Protein AF-A0A3D5UZM5-F1 (afdb_monomer)

Sequence (62 aa):
TTHGFRGSFSILDDGGFRANSGLEQQKGRFRYDFDAPDTRIAATLTAINTNQETAGYASSYT

Mean predicted aligned error: 7.06 Å

Radius of gyration: 20.64 Å; Cα contacts (8 Å, |Δi|>4): 116; chains: 1; bounding box: 38×18×66 Å

Solvent-accessible surface area (backbone atoms only — not comparable to full-atom values): 3790 Å² total; per-residue (Å²): 119,52,78,47,76,47,79,50,74,52,77,47,80,40,74,50,96,45,81,70,20,27,40,41,35,44,39,42,36,41,35,43,40,39,43,43,101,92,47,76,49,80,49,75,52,74,50,77,50,76,50,77,45,73,51,75,79,82,77,76,88,128

Secondary structure (DSSP, 8-state):
-EEEEEEEEEEEEE--SSTT-EEEEEEEEEEEEEEETTEEEEEEEEEEEEEEE-PPPPP---

pLDDT: mean 89.28, std 13.03, range [47.22, 98.62]

Nearest PDB structures (foldseek):
  8uej-assembly1_IN  TM=6.266E-01  e=1.299E-01  Caulobacter phage phiCb5
  6yft-assembly1_AA  TM=6.507E-01  e=2.594E-01  Wenzhou levi-like virus 1
  9hau-assembly1_AA  TM=6.187E-01  e=4.210E-01  Leviviridae sp.
  8jyw-assembly1_A  TM=4.133E-01  e=5.552E-01  Trichoplax adhaerens
  6yf9-assembly1_AA  TM=4.375E-01  e=1.462E+00  Leviviridae sp.

Foldseek 3Di:
DDKDKDKDWDWDWFCDPDHQWTKTKIKIKMWIWDDDPPDTDIDMDIDMDMDTTDDDDDPDDD

Structure (mmCIF, N/CA/C/O backbone):
data_AF-A0A3D5UZM5-F1
#
_entry.id   AF-A0A3D5UZM5-F1
#
loop_
_atom_site.group_PDB
_atom_site.id
_atom_site.type_symbol
_atom_site.label_atom_id
_atom_site.label_alt_id
_atom_site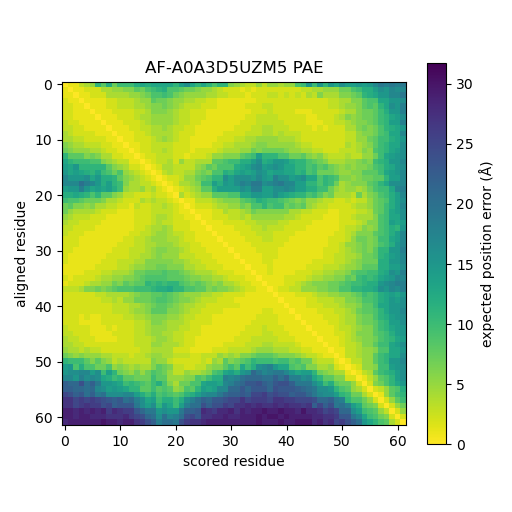.label_comp_id
_atom_site.label_asym_id
_atom_site.label_entity_id
_atom_site.label_seq_id
_atom_site.pdbx_PDB_ins_code
_atom_site.Cartn_x
_atom_site.Cartn_y
_atom_site.Cartn_z
_atom_site.occupancy
_atom_site.B_iso_or_equiv
_atom_site.auth_seq_id
_atom_site.auth_comp_id
_atom_site.auth_asym_id
_atom_site.auth_atom_id
_atom_site.pdbx_PDB_model_num
ATOM 1 N N . THR A 1 1 ? -12.985 3.979 23.573 1.00 90.00 1 THR A N 1
ATOM 2 C CA . THR A 1 1 ? -12.863 3.465 22.196 1.00 90.00 1 THR A CA 1
ATOM 3 C C . THR A 1 1 ? -11.829 4.303 21.478 1.00 90.00 1 THR A C 1
ATOM 5 O O . THR A 1 1 ? -11.730 5.490 21.772 1.00 90.00 1 THR A O 1
ATOM 8 N N . THR A 1 2 ? -11.042 3.708 20.586 1.00 97.00 2 THR A N 1
ATOM 9 C CA . THR A 1 2 ? -9.942 4.388 19.885 1.00 97.00 2 THR A CA 1
ATOM 10 C C . THR A 1 2 ? -10.020 4.095 18.393 1.00 97.00 2 THR A C 1
ATOM 12 O O . THR A 1 2 ? -10.289 2.961 18.000 1.00 97.00 2 THR A O 1
ATOM 15 N N . HIS A 1 3 ? -9.768 5.117 17.572 1.00 97.50 3 HIS A N 1
ATOM 16 C CA . HIS A 1 3 ? -9.722 5.020 16.114 1.00 97.50 3 HIS A CA 1
ATOM 17 C C . HIS A 1 3 ? -8.359 5.490 15.606 1.00 97.50 3 HIS A C 1
ATOM 19 O O . HIS A 1 3 ? -7.818 6.481 16.098 1.00 97.50 3 HIS A O 1
ATOM 25 N N . GLY A 1 4 ? -7.825 4.808 14.599 1.00 98.19 4 GLY A N 1
ATOM 26 C CA . GLY A 1 4 ? -6.608 5.195 13.897 1.00 98.19 4 GLY A CA 1
ATOM 27 C C . GLY A 1 4 ? -6.756 4.973 12.399 1.00 98.19 4 GLY A C 1
ATOM 28 O O . GLY A 1 4 ? -7.349 3.988 11.963 1.00 98.19 4 GLY A O 1
ATOM 29 N N . PHE A 1 5 ? -6.210 5.882 11.596 1.00 97.94 5 PHE A N 1
ATOM 30 C CA . PHE A 1 5 ? -6.093 5.683 10.157 1.00 97.94 5 PHE A CA 1
ATOM 31 C C . PHE A 1 5 ? -4.686 6.025 9.679 1.00 97.94 5 PHE A C 1
ATOM 33 O O . PHE A 1 5 ? -4.010 6.888 10.239 1.00 97.94 5 PHE A O 1
ATOM 40 N N . ARG A 1 6 ? -4.239 5.346 8.623 1.00 98.25 6 ARG A N 1
ATOM 41 C CA . ARG A 1 6 ? -2.979 5.656 7.945 1.00 98.25 6 ARG A CA 1
ATOM 42 C C . ARG A 1 6 ? -3.132 5.503 6.442 1.00 98.25 6 ARG A C 1
ATOM 44 O O . ARG A 1 6 ? -3.452 4.419 5.960 1.00 98.25 6 ARG A O 1
ATOM 51 N N . GLY A 1 7 ? -2.834 6.575 5.719 1.00 98.19 7 GLY A N 1
ATOM 52 C CA . GLY A 1 7 ? -2.631 6.558 4.275 1.00 98.19 7 GLY A CA 1
ATOM 53 C C . GLY A 1 7 ? -1.143 6.571 3.933 1.00 98.19 7 GLY A C 1
ATOM 54 O O . GLY A 1 7 ? -0.348 7.204 4.626 1.00 98.19 7 GLY A O 1
ATOM 55 N N . SER A 1 8 ? -0.759 5.880 2.867 1.00 98.44 8 SER A N 1
ATOM 56 C CA . SER A 1 8 ? 0.546 6.044 2.227 1.00 98.44 8 SER A CA 1
ATOM 57 C C . SER A 1 8 ? 0.406 5.900 0.721 1.00 98.44 8 SER A C 1
ATOM 59 O O . SER A 1 8 ? -0.316 5.019 0.252 1.00 98.44 8 SER A O 1
ATOM 61 N N . PHE A 1 9 ? 1.132 6.728 -0.016 1.00 97.50 9 PHE A N 1
ATOM 62 C CA . PHE A 1 9 ? 1.185 6.698 -1.468 1.00 97.50 9 PHE A CA 1
ATOM 63 C C . PHE A 1 9 ? 2.646 6.717 -1.914 1.00 97.50 9 PHE A C 1
ATOM 65 O O . PHE A 1 9 ? 3.464 7.409 -1.308 1.00 97.50 9 PHE A O 1
ATOM 72 N N . SER A 1 10 ? 2.974 5.934 -2.935 1.00 97.56 10 SER A N 1
ATOM 73 C CA . SER A 1 10 ? 4.309 5.878 -3.527 1.00 97.56 10 SER A CA 1
ATOM 74 C C . SER A 1 10 ? 4.212 5.734 -5.038 1.00 97.56 10 SER A C 1
ATOM 76 O O . SER A 1 10 ? 3.378 4.969 -5.529 1.00 97.56 10 SER A O 1
ATOM 78 N N . ILE A 1 11 ? 5.105 6.425 -5.739 1.00 95.81 11 ILE A N 1
ATOM 79 C CA . ILE A 1 11 ? 5.322 6.291 -7.178 1.00 95.81 11 ILE A CA 1
ATOM 80 C C . ILE A 1 11 ? 6.708 5.677 -7.378 1.00 95.81 11 ILE A C 1
ATOM 82 O O . ILE A 1 11 ? 7.644 6.021 -6.654 1.00 95.81 11 ILE A O 1
ATOM 86 N N . LEU A 1 12 ? 6.813 4.763 -8.333 1.00 95.06 12 LEU A N 1
ATOM 87 C CA . LEU A 1 12 ? 8.059 4.203 -8.832 1.00 95.06 12 LEU A CA 1
ATOM 88 C C . LEU A 1 12 ? 8.107 4.427 -10.341 1.00 95.06 12 LEU A C 1
ATOM 90 O O . LEU A 1 12 ? 7.133 4.126 -11.027 1.00 95.06 12 LEU A O 1
ATOM 94 N N . ASP A 1 13 ? 9.240 4.927 -10.814 1.00 93.19 13 ASP A N 1
ATOM 95 C CA . ASP A 1 13 ? 9.581 5.054 -12.226 1.00 93.19 13 ASP A CA 1
ATOM 96 C C . ASP A 1 13 ? 11.007 4.514 -12.396 1.00 93.19 13 ASP A C 1
ATOM 98 O O . ASP A 1 13 ? 11.950 5.011 -11.772 1.00 93.19 13 ASP A O 1
ATOM 102 N N . ASP A 1 14 ? 11.128 3.431 -13.157 1.00 90.06 14 ASP A N 1
ATOM 103 C CA . ASP A 1 14 ? 12.378 2.788 -13.544 1.00 90.06 14 ASP A CA 1
ATOM 104 C C . ASP A 1 14 ? 12.405 2.646 -15.069 1.00 90.06 14 ASP A C 1
ATOM 106 O O . ASP A 1 14 ? 11.686 1.824 -15.638 1.00 90.06 14 ASP A O 1
ATOM 110 N N . GLY A 1 15 ? 13.270 3.426 -15.722 1.00 85.19 15 GLY A N 1
ATOM 111 C CA . GLY A 1 15 ? 13.457 3.421 -17.177 1.00 85.19 15 GLY A CA 1
ATOM 112 C C . GLY A 1 15 ? 14.168 2.182 -17.732 1.00 85.19 15 GLY A C 1
ATOM 113 O O . GLY A 1 15 ? 14.441 2.132 -18.930 1.00 85.19 15 GLY A O 1
ATOM 114 N N . GLY A 1 16 ? 14.498 1.207 -16.878 1.00 84.06 16 GLY A N 1
ATOM 115 C CA . GLY A 1 16 ? 15.083 -0.067 -17.268 1.00 84.06 16 GLY A CA 1
ATOM 116 C C . GLY A 1 16 ? 16.539 0.025 -17.743 1.00 84.06 16 GLY A C 1
ATOM 117 O O . GLY A 1 16 ? 17.069 1.072 -18.105 1.00 84.06 16 GLY A O 1
ATOM 118 N N . PHE A 1 17 ? 17.233 -1.118 -17.748 1.00 80.44 17 PHE A N 1
ATOM 119 C CA . PHE A 1 17 ? 18.613 -1.206 -18.254 1.00 80.44 17 PHE A CA 1
ATOM 120 C C . PHE A 1 17 ? 18.684 -1.249 -19.793 1.00 80.44 17 PHE A C 1
ATOM 122 O O . PHE A 1 17 ? 19.692 -0.863 -20.385 1.00 80.44 17 PHE A O 1
ATOM 129 N N . ARG A 1 18 ? 17.636 -1.754 -20.458 1.00 78.88 18 ARG A N 1
ATOM 130 C CA . ARG A 1 18 ? 17.541 -1.848 -21.925 1.00 78.88 18 ARG A CA 1
ATOM 131 C C . ARG A 1 18 ? 16.546 -0.822 -22.457 1.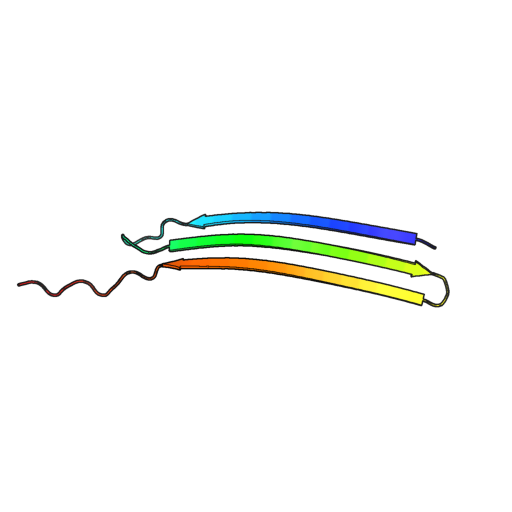00 78.88 18 ARG A C 1
ATOM 133 O O . ARG A 1 18 ? 15.543 -0.548 -21.807 1.00 78.88 18 ARG A O 1
ATOM 140 N N . ALA A 1 19 ? 16.779 -0.325 -23.671 1.00 74.31 19 ALA A N 1
ATOM 141 C CA . ALA A 1 19 ? 15.786 0.489 -24.369 1.00 74.31 19 ALA A CA 1
ATOM 142 C C . ALA A 1 19 ? 14.448 -0.269 -24.478 1.00 74.31 19 ALA A C 1
ATOM 144 O O . ALA A 1 19 ? 14.447 -1.469 -24.770 1.00 74.31 19 ALA A O 1
ATOM 145 N N . ASN A 1 20 ? 13.336 0.439 -24.258 1.00 74.06 20 ASN A N 1
ATOM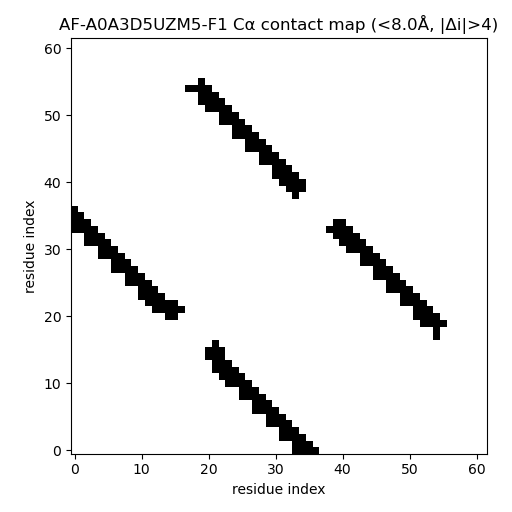 146 C CA . ASN A 1 20 ? 11.974 -0.115 -24.236 1.00 74.06 20 ASN A CA 1
ATOM 147 C C . ASN A 1 20 ? 11.798 -1.241 -23.195 1.00 74.06 20 ASN A C 1
ATOM 149 O O . ASN A 1 20 ? 11.182 -2.276 -23.460 1.00 74.06 20 ASN A O 1
ATOM 153 N N . SER A 1 21 ? 12.416 -1.076 -22.026 1.00 82.75 21 SER A N 1
ATOM 154 C CA . SER A 1 21 ? 12.107 -1.843 -20.820 1.00 82.75 21 SER A CA 1
ATOM 155 C C . SER A 1 21 ? 11.893 -0.885 -19.664 1.00 82.75 21 SER A C 1
ATOM 157 O O . SER A 1 21 ? 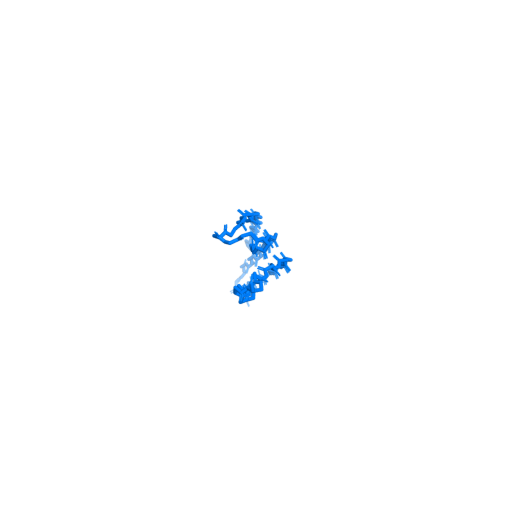12.399 0.229 -19.708 1.00 82.75 21 SER A O 1
ATOM 159 N N . GLY A 1 22 ? 11.185 -1.317 -18.629 1.00 87.75 22 GLY A N 1
ATOM 160 C CA . GLY A 1 22 ? 10.998 -0.485 -17.451 1.00 87.75 22 GLY A CA 1
ATOM 161 C C . GLY A 1 22 ? 9.771 -0.853 -16.637 1.00 87.75 22 GLY A C 1
ATOM 162 O O . GLY A 1 22 ? 9.019 -1.774 -16.975 1.00 87.75 22 GLY A O 1
ATOM 163 N N . LEU A 1 23 ? 9.590 -0.124 -15.543 1.00 91.94 23 LEU A N 1
ATOM 164 C CA . LEU A 1 23 ? 8.495 -0.279 -14.600 1.00 91.94 23 LEU A CA 1
ATOM 165 C C . LEU A 1 23 ? 8.014 1.098 -14.144 1.00 91.94 23 LEU A C 1
ATOM 167 O O . LEU A 1 23 ? 8.747 1.828 -13.482 1.00 91.94 23 LEU A O 1
ATOM 171 N N . GLU A 1 24 ? 6.745 1.392 -14.400 1.00 94.25 24 GLU A N 1
ATOM 172 C CA . GLU A 1 24 ? 6.024 2.480 -13.748 1.00 94.25 24 GLU A CA 1
ATOM 173 C C . GLU A 1 24 ? 5.000 1.875 -12.781 1.00 94.25 24 GLU A C 1
ATOM 175 O O . GLU A 1 24 ? 4.221 0.985 -13.139 1.00 94.25 24 GLU A O 1
ATOM 180 N N . GLN A 1 25 ? 4.984 2.333 -11.531 1.00 96.75 25 GLN A N 1
ATOM 181 C CA . GLN A 1 25 ? 4.017 1.869 -10.542 1.00 96.75 25 GLN A CA 1
ATOM 182 C C . GLN A 1 25 ? 3.503 3.007 -9.671 1.00 96.75 25 GLN A C 1
ATOM 184 O O . GLN A 1 25 ? 4.260 3.784 -9.098 1.00 96.75 25 GLN A O 1
ATOM 189 N N . GLN A 1 26 ? 2.189 3.019 -9.477 1.00 97.69 26 GLN A N 1
ATOM 190 C CA . GLN A 1 26 ? 1.497 3.866 -8.518 1.00 97.69 26 GLN A CA 1
ATOM 191 C C . GLN A 1 26 ? 0.858 2.962 -7.470 1.00 97.69 26 GLN A C 1
ATOM 193 O O . GLN A 1 26 ? 0.046 2.085 -7.779 1.00 97.69 26 GLN A O 1
ATOM 198 N N . LYS A 1 27 ? 1.228 3.156 -6.207 1.00 98.25 27 LYS A N 1
ATOM 199 C CA . LYS A 1 27 ? 0.766 2.320 -5.100 1.00 98.25 27 LYS A CA 1
ATOM 200 C C . LYS A 1 27 ? 0.164 3.179 -4.006 1.00 98.25 27 LYS A C 1
ATOM 202 O O . LYS A 1 27 ? 0.841 4.000 -3.394 1.00 98.25 27 LYS A O 1
ATOM 207 N N . GLY A 1 28 ? -1.108 2.932 -3.723 1.00 98.38 28 GLY A N 1
ATOM 208 C CA . GLY A 1 28 ? -1.835 3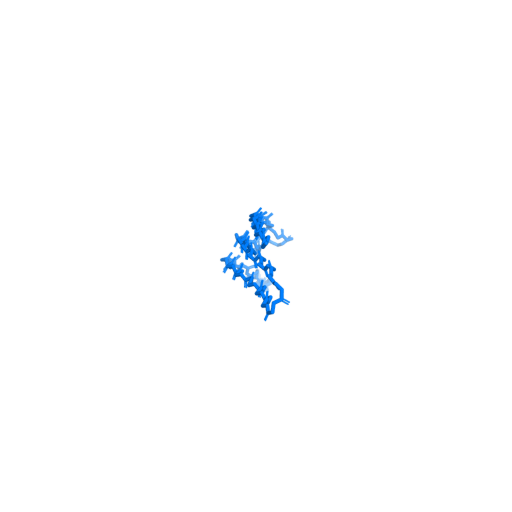.497 -2.596 1.00 98.38 28 GLY A CA 1
ATOM 209 C C . GLY A 1 28 ? -2.099 2.434 -1.536 1.00 98.38 28 GLY A C 1
ATOM 210 O O . GLY A 1 28 ? -2.437 1.291 -1.843 1.00 98.38 28 GLY A O 1
ATOM 211 N N . ARG A 1 29 ? -1.974 2.805 -0.265 1.00 98.50 29 ARG A N 1
ATOM 212 C CA . ARG A 1 29 ? -2.374 1.969 0.867 1.00 98.50 29 ARG A CA 1
ATOM 213 C C . ARG A 1 29 ? -3.129 2.804 1.882 1.00 98.50 29 ARG A C 1
ATOM 215 O O . ARG A 1 29 ? -2.682 3.881 2.263 1.00 98.50 29 ARG A O 1
ATOM 222 N N . PHE A 1 30 ? -4.238 2.259 2.354 1.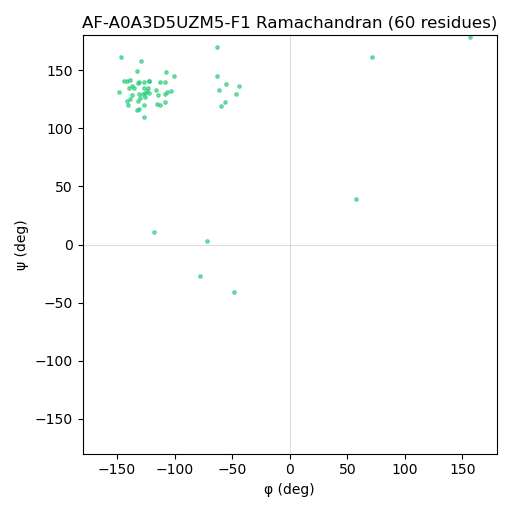00 98.62 30 PHE A N 1
ATOM 223 C CA . PHE A 1 30 ? -5.052 2.820 3.416 1.00 98.62 30 PHE A CA 1
ATOM 224 C C . PHE A 1 30 ? -5.251 1.770 4.506 1.00 98.62 30 PHE A C 1
ATOM 226 O O . PHE A 1 30 ? -5.529 0.607 4.215 1.00 98.62 30 PHE A O 1
ATOM 233 N N . ARG A 1 31 ? -5.095 2.167 5.764 1.00 98.38 31 ARG A N 1
ATOM 234 C CA . ARG A 1 31 ? -5.325 1.333 6.940 1.00 98.38 31 ARG A CA 1
ATOM 235 C C . ARG A 1 31 ? -6.291 2.032 7.882 1.00 98.38 31 ARG A C 1
ATOM 237 O O . ARG A 1 31 ? -6.149 3.231 8.105 1.00 98.38 31 ARG A O 1
ATOM 244 N N . TYR A 1 32 ? -7.199 1.254 8.456 1.00 98.50 32 TYR A N 1
ATOM 245 C CA . TYR A 1 32 ? -8.097 1.650 9.531 1.00 98.50 32 TYR A CA 1
ATOM 246 C C . TYR A 1 32 ? -7.961 0.666 10.698 1.00 98.50 32 TYR A C 1
ATOM 248 O O . TYR A 1 32 ? -8.012 -0.548 10.491 1.00 98.50 32 TYR A O 1
ATOM 256 N N . ASP A 1 33 ? -7.784 1.196 11.903 1.00 98.50 33 ASP A N 1
ATOM 257 C CA . ASP A 1 33 ? -7.734 0.466 13.166 1.00 98.50 33 ASP A CA 1
ATOM 258 C C . ASP A 1 33 ? -8.810 1.012 14.109 1.00 98.50 33 ASP A C 1
ATOM 260 O O . ASP A 1 33 ? -8.963 2.226 14.268 1.00 98.50 33 ASP A O 1
ATOM 264 N N . PHE A 1 34 ? -9.536 0.110 14.757 1.00 98.38 34 PHE A N 1
ATOM 265 C CA . PHE A 1 34 ? -10.537 0.419 15.769 1.00 98.38 34 PHE A CA 1
ATOM 266 C C . PHE A 1 34 ? -10.410 -0.540 16.947 1.00 98.38 34 PHE A C 1
ATOM 268 O O . PHE A 1 34 ? -10.264 -1.750 16.754 1.00 98.38 34 PHE A O 1
ATOM 275 N N . ASP A 1 35 ? -10.492 0.013 18.154 1.00 98.44 35 ASP A N 1
ATOM 276 C CA . ASP A 1 35 ? -10.370 -0.725 19.409 1.00 98.44 35 ASP A CA 1
ATOM 277 C C . ASP A 1 35 ? -11.432 -0.263 20.430 1.00 98.44 35 ASP A C 1
ATOM 279 O O . ASP A 1 35 ? -11.627 0.937 20.680 1.00 98.44 35 ASP A O 1
ATOM 283 N N . ALA A 1 36 ? -12.153 -1.228 20.991 1.00 97.88 36 ALA A N 1
ATOM 284 C CA . ALA A 1 36 ? -13.202 -1.093 21.993 1.00 97.88 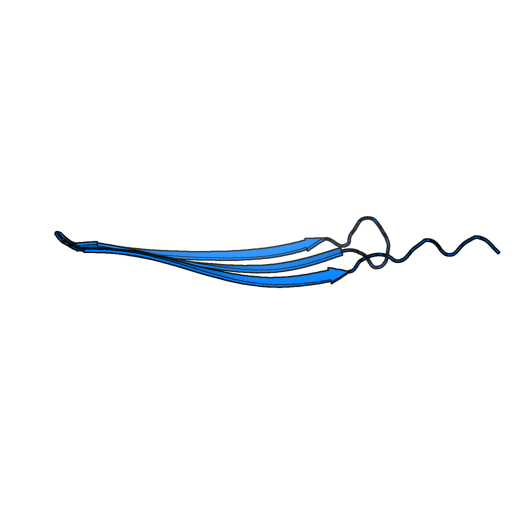36 ALA A CA 1
ATOM 285 C C . ALA A 1 36 ? -13.170 -2.319 22.932 1.00 97.88 36 ALA A C 1
ATOM 287 O O . ALA A 1 36 ? -12.624 -3.348 22.540 1.00 97.88 36 ALA A O 1
ATOM 288 N N . PRO A 1 37 ? -13.779 -2.251 24.135 1.00 97.69 37 PRO A N 1
ATOM 289 C CA . PRO A 1 37 ? -13.653 -3.299 25.157 1.00 97.69 37 PRO A CA 1
ATOM 290 C C . PRO A 1 37 ? -13.886 -4.738 24.664 1.00 97.69 37 PRO A C 1
ATOM 292 O O . PRO A 1 37 ? -13.103 -5.617 25.003 1.00 97.69 37 PRO A O 1
ATOM 295 N N . ASP A 1 38 ? -14.888 -4.952 23.803 1.00 97.62 38 ASP A N 1
ATOM 296 C CA . ASP A 1 38 ? -15.253 -6.277 23.275 1.00 97.62 38 ASP A CA 1
ATOM 297 C C . ASP A 1 38 ? -15.097 -6.383 21.747 1.00 97.62 38 ASP A C 1
ATOM 299 O O . ASP A 1 38 ? -15.609 -7.305 21.112 1.00 9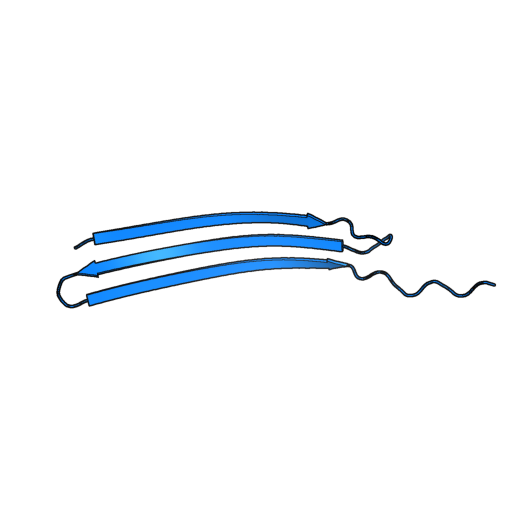7.62 38 ASP A O 1
ATOM 303 N N . THR A 1 39 ? -14.470 -5.401 21.092 1.00 97.62 39 THR A N 1
ATOM 304 C CA . THR A 1 39 ? -14.394 -5.368 19.623 1.00 97.62 39 THR A CA 1
ATOM 305 C C . THR A 1 39 ? -13.115 -4.718 19.139 1.00 97.62 39 THR A C 1
ATOM 307 O O . THR A 1 39 ? -12.786 -3.593 19.504 1.00 97.62 39 THR A O 1
ATOM 310 N N . ARG A 1 40 ? -12.445 -5.400 18.210 1.00 97.75 40 ARG A N 1
ATOM 311 C CA . ARG A 1 40 ? -11.286 -4.874 17.498 1.00 97.75 40 ARG A CA 1
ATOM 312 C C . ARG A 1 40 ? -11.454 -5.085 16.001 1.00 97.75 40 ARG A C 1
ATOM 314 O O . ARG A 1 40 ? -11.728 -6.199 15.561 1.00 97.75 40 ARG A O 1
ATOM 321 N N . ILE A 1 41 ? -11.267 -4.025 15.219 1.00 97.62 41 ILE A N 1
ATOM 322 C CA . ILE A 1 41 ? -11.307 -4.069 13.752 1.00 97.62 41 ILE A CA 1
ATOM 323 C C . ILE A 1 41 ? -9.968 -3.555 13.230 1.00 97.62 41 ILE A C 1
ATOM 325 O O . ILE A 1 41 ? -9.513 -2.483 13.619 1.00 97.62 41 ILE A O 1
ATOM 329 N N . ALA A 1 42 ? -9.352 -4.307 12.323 1.00 97.94 42 ALA A N 1
ATOM 330 C CA . ALA A 1 42 ? -8.189 -3.863 11.567 1.00 97.94 42 ALA A CA 1
ATOM 331 C C . ALA A 1 42 ? -8.432 -4.148 10.084 1.00 97.94 42 ALA A C 1
A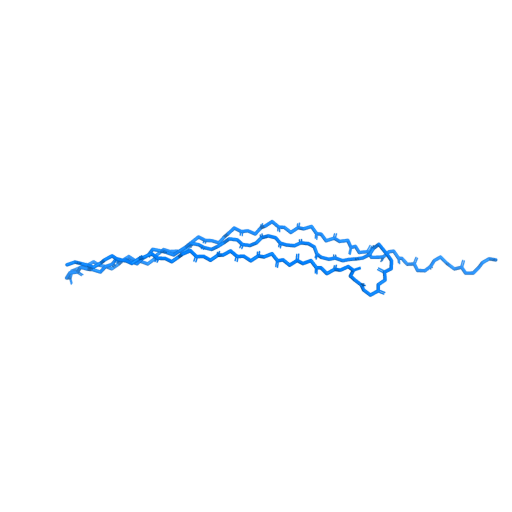TOM 333 O O . ALA A 1 42 ? -8.554 -5.302 9.678 1.00 97.94 42 ALA A O 1
ATOM 334 N N . ALA A 1 43 ? -8.498 -3.094 9.276 1.00 98.19 43 ALA A N 1
ATOM 335 C CA . ALA A 1 43 ? -8.720 -3.180 7.840 1.00 98.19 43 ALA A CA 1
ATOM 336 C C . ALA A 1 43 ? -7.568 -2.511 7.093 1.00 98.19 43 ALA A C 1
ATOM 338 O O . ALA A 1 43 ? -7.038 -1.477 7.501 1.00 98.19 43 ALA A O 1
ATOM 339 N N . THR A 1 44 ? -7.142 -3.108 5.985 1.00 98.50 44 THR A N 1
ATOM 340 C CA . THR A 1 44 ? -6.138 -2.515 5.104 1.00 98.50 44 THR A CA 1
ATOM 341 C C . THR A 1 44 ? -6.547 -2.733 3.659 1.00 98.50 44 THR A C 1
ATOM 343 O O . THR A 1 44 ? -6.730 -3.867 3.232 1.00 98.50 44 THR A O 1
ATOM 346 N N . LEU A 1 45 ? -6.625 -1.641 2.907 1.00 98.50 45 LEU A N 1
ATOM 347 C CA . LEU A 1 45 ? -6.809 -1.631 1.465 1.00 98.50 45 LEU A CA 1
ATOM 348 C C . LEU A 1 45 ? -5.484 -1.239 0.810 1.00 98.50 45 LEU A C 1
ATOM 350 O O . LEU A 1 45 ? -4.843 -0.273 1.220 1.00 98.50 45 LEU A O 1
ATOM 354 N N . THR A 1 46 ? -5.049 -1.995 -0.194 1.00 98.38 46 THR A N 1
ATOM 355 C CA . THR A 1 46 ? -3.902 -1.635 -1.037 1.00 98.38 46 THR A CA 1
ATOM 356 C C . THR A 1 46 ? -4.354 -1.673 -2.488 1.00 98.38 46 THR A C 1
ATOM 358 O O . THR A 1 46 ? -4.911 -2.675 -2.924 1.00 98.38 46 THR A O 1
ATOM 361 N N . ALA A 1 47 ? -4.119 -0.583 -3.210 1.00 97.88 47 ALA A N 1
ATOM 362 C CA . ALA A 1 47 ? -4.378 -0.460 -4.635 1.00 97.88 47 ALA A CA 1
ATOM 363 C C . ALA A 1 47 ? -3.043 -0.243 -5.349 1.00 97.88 47 ALA A C 1
ATOM 365 O O . ALA A 1 47 ? -2.220 0.560 -4.901 1.00 97.88 47 ALA A O 1
ATOM 366 N N . ILE A 1 48 ? -2.819 -0.989 -6.426 1.00 97.00 48 ILE A N 1
ATOM 367 C CA . ILE A 1 48 ? -1.586 -0.940 -7.208 1.00 97.00 48 ILE A CA 1
ATOM 368 C C . ILE A 1 48 ? -1.987 -0.828 -8.673 1.00 97.00 48 ILE A C 1
ATOM 370 O O . ILE A 1 48 ? -2.730 -1.671 -9.172 1.00 97.00 48 ILE A O 1
ATOM 374 N N . ASN A 1 49 ? -1.496 0.212 -9.333 1.00 94.88 49 ASN A N 1
ATOM 375 C CA . ASN A 1 49 ? -1.499 0.334 -10.780 1.00 94.88 49 ASN A CA 1
ATOM 376 C C . ASN A 1 49 ? -0.051 0.169 -11.252 1.00 94.88 49 ASN A C 1
ATOM 378 O O . ASN A 1 49 ? 0.823 0.891 -10.775 1.00 94.88 49 ASN A O 1
ATOM 382 N N . THR A 1 50 ? 0.192 -0.805 -12.126 1.00 92.56 50 THR A N 1
ATOM 383 C CA . THR A 1 50 ? 1.520 -1.131 -12.651 1.00 92.56 50 THR A CA 1
ATOM 384 C C . THR A 1 50 ? 1.462 -1.144 -14.169 1.00 92.56 50 THR A C 1
ATOM 386 O O . THR A 1 50 ? 0.632 -1.851 -14.743 1.00 92.56 50 THR A O 1
ATOM 389 N N . ASN A 1 51 ? 2.391 -0.433 -14.798 1.00 87.06 51 ASN A N 1
ATOM 390 C CA . ASN A 1 51 ? 2.729 -0.576 -16.204 1.00 87.06 51 ASN A CA 1
ATOM 391 C C . ASN A 1 51 ? 4.164 -1.113 -16.312 1.00 87.06 51 ASN A C 1
ATOM 393 O O . ASN A 1 51 ? 5.072 -0.579 -15.677 1.00 87.06 51 ASN A O 1
ATOM 397 N N . GLN A 1 52 ? 4.369 -2.183 -17.078 1.00 83.94 52 GLN A N 1
ATOM 398 C CA . GLN A 1 52 ? 5.680 -2.813 -17.233 1.00 83.94 52 GLN A CA 1
ATOM 399 C C . GLN A 1 52 ? 5.998 -3.022 -18.712 1.00 83.94 52 GLN A C 1
ATOM 401 O O . GLN A 1 52 ? 5.252 -3.693 -19.428 1.00 83.94 52 GLN A O 1
ATOM 406 N N . GLU A 1 53 ? 7.157 -2.524 -19.133 1.00 79.88 53 GLU A N 1
ATOM 407 C CA . GLU A 1 53 ? 7.712 -2.752 -20.463 1.00 79.88 53 GLU A CA 1
ATOM 408 C C . GLU A 1 53 ? 8.829 -3.801 -20.389 1.00 79.88 53 GLU A C 1
ATOM 410 O O . GLU A 1 53 ? 9.719 -3.741 -19.538 1.00 79.88 53 GLU A O 1
ATOM 415 N N . THR A 1 54 ? 8.794 -4.791 -21.283 1.00 77.25 54 THR A N 1
ATOM 416 C CA . THR A 1 54 ? 9.843 -5.817 -21.396 1.00 77.25 54 THR A CA 1
ATOM 417 C C . THR A 1 54 ? 10.571 -5.635 -22.719 1.00 77.25 54 THR A C 1
ATOM 419 O O . THR A 1 54 ? 9.953 -5.750 -23.776 1.00 77.25 54 THR A O 1
ATOM 422 N N . ALA A 1 55 ? 11.885 -5.397 -22.671 1.00 72.56 55 ALA A N 1
ATOM 423 C CA . ALA A 1 55 ? 12.684 -5.282 -23.887 1.00 72.56 55 ALA A CA 1
ATOM 424 C C . ALA A 1 55 ? 12.634 -6.591 -24.687 1.00 72.56 55 ALA A C 1
ATOM 426 O O . ALA A 1 55 ? 12.836 -7.679 -24.140 1.00 72.56 55 ALA A O 1
ATOM 427 N N . GLY A 1 56 ? 12.402 -6.471 -25.994 1.00 67.44 56 GLY A N 1
ATOM 428 C CA . GLY A 1 56 ? 12.462 -7.593 -26.926 1.00 67.44 56 GLY A CA 1
ATOM 429 C C . GLY A 1 56 ? 13.862 -8.211 -27.033 1.00 67.44 56 GLY A C 1
ATOM 430 O O . GLY A 1 56 ? 14.858 -7.681 -26.531 1.00 67.44 56 GLY A O 1
ATOM 431 N N . TYR A 1 57 ? 13.951 -9.360 -27.705 1.00 67.94 57 TYR A N 1
ATOM 432 C CA . TYR A 1 57 ? 15.234 -9.993 -28.018 1.00 67.94 57 TYR A CA 1
ATOM 433 C C . TYR A 1 57 ? 16.071 -9.090 -28.937 1.00 67.94 57 TYR A C 1
ATOM 435 O O . TYR A 1 57 ? 15.524 -8.409 -29.803 1.00 67.94 57 TYR A O 1
ATOM 443 N N . ALA A 1 58 ? 17.399 -9.099 -28.769 1.00 61.94 58 ALA A N 1
ATOM 444 C CA . ALA A 1 58 ? 18.299 -8.458 -29.723 1.00 61.94 58 ALA A CA 1
ATOM 445 C C . ALA A 1 58 ? 18.030 -9.051 -31.113 1.00 61.94 58 ALA A C 1
ATOM 447 O O . ALA A 1 58 ? 18.111 -10.271 -31.280 1.00 61.94 58 ALA A O 1
ATOM 448 N N . SER A 1 59 ? 17.682 -8.215 -32.094 1.00 62.56 59 SER A N 1
ATOM 449 C CA . SER A 1 59 ? 17.609 -8.675 -33.476 1.00 62.56 59 SER A CA 1
ATOM 450 C C . SER A 1 59 ? 18.995 -9.181 -33.863 1.00 62.56 59 SER A C 1
ATOM 452 O O . SER A 1 59 ? 19.974 -8.438 -33.789 1.00 62.56 59 SER A O 1
ATOM 454 N N . SER A 1 60 ? 19.066 -10.462 -34.214 1.00 54.56 60 SER A N 1
ATOM 455 C CA . SER A 1 60 ? 20.247 -11.097 -34.788 1.00 54.56 60 SER A CA 1
ATOM 456 C C . SER A 1 60 ? 20.871 -10.206 -35.864 1.00 54.56 60 SER A C 1
ATOM 458 O O . SER A 1 60 ? 20.160 -9.658 -36.704 1.00 54.56 60 SER A O 1
ATOM 460 N N . TYR A 1 61 ? 22.199 -10.096 -35.826 1.00 54.50 61 TYR A N 1
ATOM 461 C CA . TYR A 1 61 ? 23.041 -9.475 -36.848 1.00 54.50 61 TYR A CA 1
ATOM 462 C C . TYR A 1 61 ? 22.628 -9.985 -38.244 1.00 54.50 61 TYR A C 1
ATOM 464 O O . TYR A 1 61 ? 22.488 -11.198 -38.426 1.00 54.50 61 TYR A O 1
ATOM 472 N N . THR A 1 62 ? 22.394 -9.082 -39.198 1.00 47.22 62 THR A N 1
ATOM 473 C CA . THR A 1 62 ? 22.380 -9.367 -40.644 1.00 47.22 62 THR A CA 1
ATOM 474 C C . THR A 1 62 ? 23.378 -8.435 -41.301 1.00 47.22 62 THR A C 1
ATOM 476 O O . THR A 1 62 ? 23.357 -7.238 -40.934 1.00 47.22 62 THR A O 1
#